Protein AF-A0A9D8L5M7-F1 (afdb_monomer_lite)

Sequence (81 aa):
MATIIEMAGNIEGFEFQRLHGMGDALHDAVIGAVPVSCRIYAPVGGHRELLAYLVRRLLENGANSSFVPQAGGRTVPVAQL

Secondary structure (DSSP, 8-state):
-HHHHHHHSSSSS--EEEETTSSHHHHHHHHTTS---EEEE---S-HHHHHHHHHHHHHHHH-TT-HHHHHH-TTS-GGG-

Foldseek 3Di:
DVVVCVVVVAQPDDEAEDEPPPCPVVCCVDCVPHVHHYYYDYDDDDPVVVVVVVVVVCVQCVDPPHPRVLVVDPPRDPVND

pLDDT: mean 79.18, std 9.11, range [57.81, 91.62]

Structure (mmCIF, N/CA/C/O backbone):
data_AF-A0A9D8L5M7-F1
#
_entry.id   AF-A0A9D8L5M7-F1
#
loop_
_atom_site.group_PDB
_atom_site.id
_atom_site.type_symbol
_atom_site.label_atom_id
_atom_site.label_alt_id
_atom_site.label_comp_id
_atom_site.label_asym_id
_atom_site.label_entity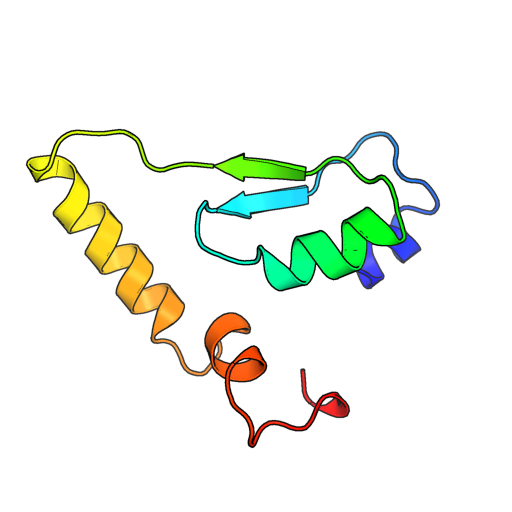_id
_atom_site.label_seq_id
_atom_site.pdbx_PDB_ins_code
_atom_site.Cartn_x
_atom_site.Cartn_y
_atom_site.Cartn_z
_atom_site.occupancy
_atom_site.B_iso_or_equiv
_atom_site.auth_seq_id
_atom_site.auth_comp_id
_atom_site.auth_asym_id
_atom_site.auth_atom_id
_atom_site.pdbx_PDB_model_num
ATOM 1 N N . MET A 1 1 ? -0.295 -0.499 10.777 1.00 78.25 1 MET A N 1
ATOM 2 C CA . MET A 1 1 ? -1.750 -0.412 10.498 1.00 78.25 1 MET A CA 1
ATOM 3 C C . MET A 1 1 ? -2.568 -0.644 11.761 1.00 78.25 1 MET A C 1
ATOM 5 O O . MET A 1 1 ? -3.296 0.265 12.128 1.00 78.25 1 MET A O 1
ATOM 9 N N . ALA A 1 2 ? -2.395 -1.774 12.460 1.00 84.75 2 ALA A N 1
ATOM 10 C CA . ALA A 1 2 ? -3.141 -2.108 13.683 1.00 84.75 2 ALA A CA 1
ATOM 11 C C . ALA A 1 2 ? -3.165 -0.985 14.741 1.00 84.75 2 ALA A C 1
ATOM 13 O O . ALA A 1 2 ? -4.238 -0.532 15.113 1.00 84.75 2 ALA A O 1
ATOM 14 N N . THR A 1 3 ? -2.002 -0.454 15.131 1.00 87.81 3 THR A N 1
ATOM 15 C CA . THR A 1 3 ? -1.911 0.632 16.126 1.00 87.81 3 THR A CA 1
ATOM 16 C C . THR A 1 3 ? -2.681 1.887 15.716 1.00 87.81 3 THR A C 1
ATOM 18 O O . THR A 1 3 ? -3.313 2.520 16.546 1.00 87.81 3 THR A O 1
ATOM 21 N N . ILE A 1 4 ? -2.666 2.246 14.428 1.00 87.94 4 ILE A N 1
ATOM 22 C CA . ILE A 1 4 ? -3.385 3.430 13.937 1.00 87.94 4 ILE A CA 1
ATOM 23 C C . ILE A 1 4 ? -4.900 3.213 14.000 1.00 87.94 4 ILE A C 1
ATOM 25 O O . ILE A 1 4 ? -5.619 4.130 14.375 1.00 87.94 4 ILE A O 1
ATOM 29 N N . ILE A 1 5 ? -5.378 2.003 13.686 1.00 87.62 5 ILE A N 1
ATOM 30 C CA . ILE A 1 5 ? -6.799 1.642 13.821 1.00 87.62 5 ILE A CA 1
ATOM 31 C C . ILE A 1 5 ? -7.229 1.731 15.289 1.00 87.62 5 ILE A C 1
ATOM 33 O O . ILE A 1 5 ? -8.263 2.317 15.593 1.00 87.62 5 ILE A O 1
ATOM 37 N N . GLU A 1 6 ? -6.417 1.193 16.199 1.00 89.00 6 GLU A N 1
ATOM 38 C CA . GLU A 1 6 ? -6.684 1.249 17.638 1.00 89.00 6 GLU A CA 1
ATOM 39 C C . GLU A 1 6 ? -6.718 2.693 18.156 1.00 89.00 6 GLU A C 1
ATOM 41 O O . GLU A 1 6 ? -7.651 3.077 18.857 1.00 89.00 6 GLU A O 1
ATOM 46 N N . MET A 1 7 ? -5.753 3.522 17.749 1.00 90.44 7 MET A N 1
ATOM 47 C CA . MET A 1 7 ? -5.699 4.938 18.122 1.00 90.44 7 MET A CA 1
ATOM 48 C C . MET A 1 7 ? -6.868 5.756 17.563 1.00 90.44 7 MET A C 1
ATOM 50 O O . MET A 1 7 ? -7.328 6.681 18.228 1.00 90.44 7 MET A O 1
ATOM 54 N N . ALA A 1 8 ? -7.329 5.453 16.347 1.00 89.75 8 ALA A N 1
ATOM 55 C CA . ALA A 1 8 ? -8.445 6.163 15.728 1.00 89.75 8 ALA A CA 1
ATOM 56 C C . ALA A 1 8 ? -9.782 5.873 16.433 1.00 89.75 8 ALA A C 1
ATOM 58 O O . ALA A 1 8 ? -10.678 6.714 16.415 1.00 89.75 8 ALA A O 1
ATOM 59 N N . GLY A 1 9 ? -9.938 4.692 17.044 1.00 88.69 9 GLY A N 1
ATOM 60 C CA . GLY A 1 9 ? -11.152 4.273 17.761 1.00 88.69 9 GLY A CA 1
ATOM 61 C C . GLY A 1 9 ? -12.378 4.012 16.869 1.00 88.69 9 GLY A C 1
ATOM 62 O O . GLY A 1 9 ? -13.359 3.426 17.321 1.00 88.69 9 GLY A O 1
ATOM 63 N N . ASN A 1 10 ? -12.325 4.413 15.600 1.00 88.19 10 ASN A N 1
ATOM 64 C CA . ASN A 1 10 ? -13.265 4.086 14.534 1.00 88.19 10 ASN A CA 1
ATOM 65 C C . ASN A 1 10 ? -12.505 4.013 13.192 1.00 88.19 10 ASN A C 1
ATOM 67 O O . ASN A 1 10 ? -11.277 4.064 13.168 1.00 88.19 10 ASN A O 1
ATOM 71 N N . ILE A 1 11 ? -13.225 3.856 12.079 1.00 87.12 11 ILE A N 1
ATOM 72 C CA . ILE A 1 11 ? -12.653 3.745 10.722 1.00 87.12 11 ILE A CA 1
ATOM 73 C C . ILE A 1 11 ? -12.983 4.949 9.826 1.00 87.12 11 ILE A C 1
ATOM 75 O O . ILE A 1 11 ? -12.781 4.893 8.613 1.00 87.12 11 ILE A O 1
ATOM 79 N N . GLU A 1 12 ? -13.526 6.021 10.398 1.00 89.31 12 GLU A N 1
ATOM 80 C CA . GLU A 1 12 ? -13.976 7.198 9.657 1.00 89.31 12 GLU A CA 1
ATOM 81 C C . GLU A 1 12 ? -12.926 8.312 9.688 1.00 89.31 12 GLU A C 1
ATOM 83 O O . GLU A 1 12 ? -12.102 8.410 10.594 1.00 89.31 12 GLU A O 1
ATOM 88 N N . GLY A 1 13 ? -12.948 9.184 8.679 1.00 89.69 13 GLY A N 1
ATOM 89 C CA . GLY A 1 13 ? -12.091 10.373 8.650 1.00 89.69 13 GLY A CA 1
ATOM 90 C C . GLY A 1 13 ? -10.617 10.117 8.316 1.00 89.69 13 GLY A C 1
ATOM 91 O O . GLY A 1 13 ? -9.841 11.071 8.296 1.00 89.69 13 GLY A O 1
ATOM 92 N N . PHE A 1 14 ? -10.224 8.878 8.000 1.00 91.62 14 PHE A N 1
ATOM 93 C CA . PHE A 1 14 ? -8.890 8.566 7.486 1.00 91.62 14 PHE A CA 1
ATOM 94 C C . PHE A 1 14 ? -8.903 7.446 6.439 1.00 91.62 14 PHE A C 1
ATOM 96 O O . PHE A 1 14 ? -9.861 6.686 6.302 1.00 91.62 14 PHE A O 1
ATOM 103 N N . GLU A 1 15 ? -7.804 7.345 5.696 1.00 91.12 15 GLU A N 1
ATOM 104 C CA . GLU A 1 15 ? -7.522 6.229 4.798 1.00 91.12 15 GLU A CA 1
ATOM 105 C C . GLU A 1 15 ? -6.076 5.770 4.990 1.00 91.12 15 GLU A C 1
ATOM 107 O O . GLU A 1 15 ? -5.180 6.566 5.284 1.00 91.12 15 GLU A O 1
ATOM 112 N N . PHE A 1 16 ? -5.831 4.479 4.793 1.00 91.38 16 PHE A N 1
ATOM 113 C CA . PHE A 1 16 ? -4.480 3.991 4.561 1.00 91.38 16 PHE A CA 1
ATOM 114 C C . PHE A 1 16 ? -4.090 4.178 3.101 1.00 91.38 16 PHE A C 1
ATOM 116 O O . PHE A 1 16 ? -4.929 4.296 2.210 1.00 91.38 16 PHE A O 1
ATOM 123 N N . GLN A 1 17 ? -2.791 4.148 2.837 1.00 90.56 17 GLN A N 1
ATOM 124 C CA . GLN A 1 17 ? -2.259 4.250 1.488 1.00 90.56 17 GLN A CA 1
ATOM 125 C C . GLN A 1 17 ? -1.209 3.172 1.272 1.00 90.56 17 GLN A C 1
ATOM 127 O O . GLN A 1 17 ? -0.409 2.881 2.163 1.00 90.56 17 GLN A O 1
ATOM 132 N N . ARG A 1 18 ? -1.218 2.577 0.082 1.00 87.69 18 ARG A N 1
ATOM 133 C CA . ARG A 1 18 ? -0.211 1.604 -0.338 1.00 87.69 18 ARG A CA 1
ATOM 134 C C . ARG A 1 18 ? 0.177 1.802 -1.791 1.00 87.69 18 ARG A C 1
ATOM 136 O O . ARG A 1 18 ? -0.541 2.428 -2.569 1.00 87.69 18 ARG A O 1
ATOM 143 N N . LEU A 1 19 ? 1.313 1.230 -2.157 1.00 87.06 19 LEU A N 1
ATOM 144 C CA . LEU A 1 19 ? 1.770 1.192 -3.537 1.00 87.06 19 LEU A CA 1
ATOM 145 C C . LEU A 1 19 ? 1.321 -0.104 -4.201 1.00 87.06 19 LEU A C 1
ATOM 147 O O . LEU A 1 19 ? 1.255 -1.154 -3.564 1.00 87.06 19 LEU A O 1
ATOM 151 N N . HIS A 1 20 ? 1.028 -0.033 -5.492 1.00 84.50 20 HIS A N 1
ATOM 152 C CA . HIS A 1 20 ? 0.737 -1.221 -6.279 1.00 84.50 20 HIS A CA 1
ATOM 153 C C . HIS A 1 20 ? 1.940 -2.182 -6.276 1.00 84.50 20 HIS A C 1
ATOM 155 O O . HIS A 1 20 ? 3.074 -1.753 -6.495 1.00 84.50 20 HIS A O 1
ATOM 161 N N . GLY A 1 21 ? 1.692 -3.470 -6.018 1.00 82.94 21 GLY A N 1
ATOM 162 C CA . GLY A 1 21 ? 2.726 -4.506 -5.904 1.00 82.94 21 GLY A CA 1
ATOM 163 C C . GLY A 1 21 ? 3.467 -4.533 -4.562 1.00 82.94 21 GLY A C 1
ATOM 164 O O . GLY A 1 21 ? 4.434 -5.279 -4.416 1.00 82.94 21 GLY A O 1
ATOM 165 N N . MET A 1 22 ? 3.052 -3.718 -3.586 1.00 83.88 22 MET A N 1
ATOM 166 C CA . MET A 1 22 ? 3.598 -3.721 -2.230 1.00 83.88 22 MET A CA 1
ATOM 167 C C . MET A 1 22 ? 2.474 -3.711 -1.191 1.00 83.88 22 MET A C 1
ATOM 169 O O . MET A 1 22 ? 1.507 -2.953 -1.284 1.00 83.88 22 MET A O 1
ATOM 173 N N . GLY A 1 23 ? 2.632 -4.529 -0.151 1.00 78.25 23 GLY A N 1
ATOM 174 C CA . GLY A 1 23 ? 1.702 -4.555 0.976 1.00 78.25 23 GLY A CA 1
ATOM 175 C C . GLY A 1 23 ? 0.347 -5.198 0.675 1.00 78.25 23 GLY A C 1
ATOM 176 O O . GLY A 1 23 ? -0.552 -5.044 1.492 1.00 78.25 23 GLY A O 1
AT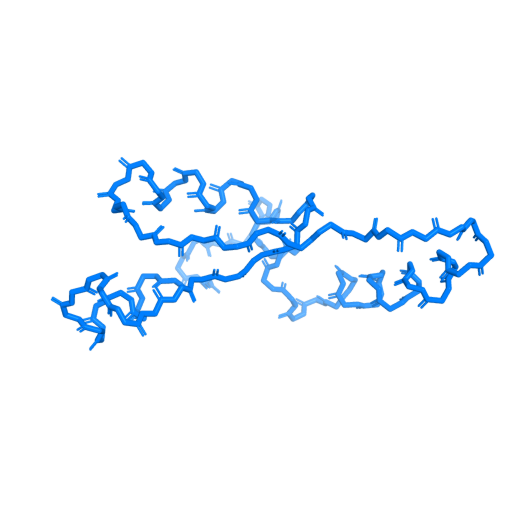OM 177 N N . ASP A 1 24 ? 0.196 -5.923 -0.441 1.00 80.50 24 ASP A N 1
ATOM 178 C CA . ASP A 1 24 ? -1.033 -6.663 -0.771 1.00 80.50 24 ASP A CA 1
ATOM 179 C C . ASP A 1 24 ? -1.394 -7.666 0.338 1.00 80.50 24 ASP A C 1
ATOM 181 O O . ASP A 1 24 ? -2.479 -7.595 0.895 1.00 80.50 24 ASP A O 1
ATOM 185 N N . ALA A 1 25 ? -0.445 -8.502 0.777 1.00 80.69 25 ALA A N 1
ATOM 186 C CA . ALA A 1 25 ? -0.692 -9.481 1.842 1.00 80.69 25 ALA A CA 1
ATOM 187 C C . ALA A 1 25 ? -1.070 -8.839 3.194 1.00 80.69 25 ALA A C 1
ATOM 189 O O . ALA A 1 25 ? -1.923 -9.355 3.913 1.00 80.69 25 ALA A O 1
ATOM 190 N N . LEU A 1 26 ? -0.452 -7.700 3.538 1.00 79.19 26 LEU A N 1
ATOM 191 C CA . LEU A 1 26 ? -0.784 -6.955 4.757 1.00 79.19 26 LEU A CA 1
ATOM 192 C C . LEU A 1 26 ? -2.182 -6.337 4.654 1.00 79.19 26 LEU A C 1
ATOM 194 O O . LEU A 1 26 ? -2.961 -6.396 5.598 1.00 79.19 26 LEU A O 1
ATOM 198 N N . HIS A 1 27 ? -2.489 -5.748 3.502 1.00 79.06 27 HIS A N 1
ATOM 199 C CA . HIS A 1 27 ? -3.793 -5.179 3.213 1.00 79.06 27 HIS A CA 1
ATOM 200 C C . HIS A 1 27 ? -4.889 -6.243 3.280 1.00 79.06 27 HIS A C 1
ATOM 202 O O . HIS A 1 27 ? -5.892 -6.018 3.946 1.00 79.06 27 HIS A O 1
ATOM 208 N N . ASP A 1 28 ? -4.689 -7.407 2.667 1.00 79.25 28 ASP A N 1
ATOM 209 C CA . ASP A 1 28 ? -5.679 -8.487 2.650 1.00 79.25 28 ASP A CA 1
ATOM 210 C C . ASP A 1 28 ? -5.936 -9.042 4.056 1.00 79.25 28 ASP A C 1
ATOM 212 O O . ASP A 1 28 ? -7.086 -9.276 4.431 1.00 79.25 28 ASP A O 1
ATOM 216 N N . ALA A 1 29 ? -4.885 -9.161 4.875 1.00 78.12 29 ALA A N 1
ATOM 217 C CA . ALA A 1 29 ? -5.011 -9.560 6.274 1.00 78.12 29 ALA A CA 1
ATOM 218 C C . ALA A 1 29 ? -5.783 -8.534 7.129 1.00 78.12 29 ALA A C 1
ATOM 220 O O . ALA A 1 29 ? -6.467 -8.920 8.075 1.00 78.12 29 ALA A O 1
ATOM 221 N N . VAL A 1 30 ? -5.684 -7.237 6.812 1.00 74.81 30 VAL A N 1
ATOM 222 C CA . VAL A 1 30 ? -6.343 -6.161 7.573 1.00 74.81 30 VAL A CA 1
ATOM 223 C C . VAL A 1 30 ? -7.762 -5.894 7.068 1.00 74.81 30 VAL A C 1
ATOM 225 O O . VAL A 1 30 ? -8.684 -5.869 7.878 1.00 74.81 30 VAL A O 1
ATOM 228 N N . ILE A 1 3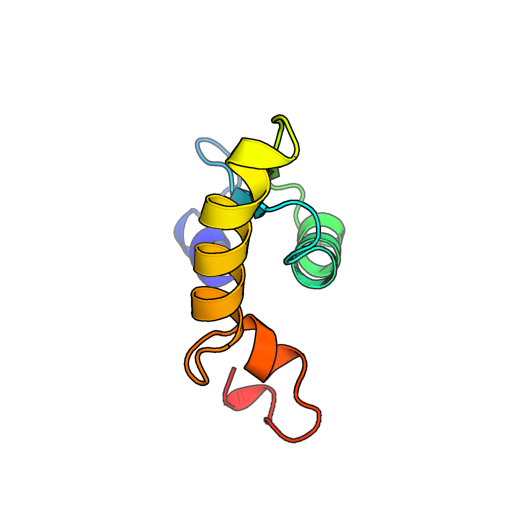1 ? -7.971 -5.739 5.756 1.00 67.56 31 ILE A N 1
ATOM 229 C CA . ILE A 1 31 ? -9.288 -5.447 5.159 1.00 67.56 31 ILE A CA 1
ATOM 230 C C . ILE A 1 31 ? -10.264 -6.611 5.344 1.00 67.56 31 ILE A C 1
ATOM 232 O O . ILE A 1 31 ? -11.458 -6.376 5.525 1.00 67.56 31 ILE A O 1
ATOM 236 N N . GLY A 1 32 ? -9.775 -7.855 5.375 1.00 65.44 32 GLY A N 1
ATOM 237 C CA . GLY A 1 32 ? -10.609 -9.014 5.702 1.00 65.44 32 GLY A CA 1
ATOM 238 C C . GLY A 1 32 ? -11.203 -8.975 7.118 1.00 65.44 32 GLY A C 1
ATOM 239 O O . GLY A 1 32 ? -12.230 -9.604 7.358 1.00 65.44 32 GLY A O 1
ATOM 240 N N . ALA A 1 33 ? -10.589 -8.228 8.043 1.00 71.25 33 ALA A N 1
ATOM 241 C CA . ALA A 1 33 ? -11.010 -8.127 9.441 1.00 71.25 33 ALA A CA 1
ATOM 242 C C . ALA A 1 33 ? -11.619 -6.761 9.806 1.00 71.25 33 ALA A C 1
ATOM 244 O O . ALA A 1 33 ? -12.455 -6.683 10.704 1.00 71.25 33 ALA A O 1
ATOM 245 N N . VAL A 1 34 ? -11.205 -5.683 9.133 1.00 77.75 34 VAL A N 1
ATOM 246 C CA . VAL A 1 34 ? -11.611 -4.303 9.425 1.00 77.75 34 VAL A CA 1
ATOM 247 C C . VAL A 1 34 ? -11.817 -3.553 8.104 1.00 77.75 34 VAL A C 1
ATOM 249 O O . VAL A 1 34 ? -10.845 -3.358 7.374 1.00 77.75 34 VAL A O 1
ATOM 252 N N . PRO A 1 35 ? -13.036 -3.076 7.785 1.00 82.38 35 PRO A N 1
ATOM 253 C CA . PRO A 1 35 ? -13.347 -2.451 6.497 1.00 82.38 35 PRO A CA 1
ATOM 254 C C . PRO A 1 35 ? -12.861 -0.990 6.421 1.00 82.38 35 PRO A C 1
ATOM 256 O O . PRO A 1 35 ? -13.634 -0.069 6.175 1.00 82.38 35 PRO A O 1
ATOM 259 N N . VAL A 1 36 ? -11.570 -0.763 6.659 1.00 86.50 36 VAL A N 1
ATOM 260 C CA . VAL A 1 36 ? -10.931 0.554 6.578 1.00 86.50 36 VAL A CA 1
ATOM 261 C C . VAL A 1 36 ? -10.572 0.900 5.131 1.00 86.50 36 VAL A C 1
ATOM 263 O O . VAL A 1 36 ? -10.092 0.055 4.375 1.00 86.50 36 VAL A O 1
ATOM 266 N N . SER A 1 37 ? -10.772 2.158 4.738 1.00 89.19 37 SER A N 1
ATOM 267 C CA . SER A 1 37 ? -10.418 2.629 3.395 1.00 89.19 37 SER A CA 1
ATOM 268 C C . SER A 1 37 ? -8.911 2.529 3.147 1.00 89.19 37 SER A C 1
ATOM 270 O O . SER A 1 37 ? -8.107 2.965 3.975 1.00 89.19 37 SER A O 1
ATOM 272 N N . CYS A 1 38 ? -8.518 2.010 1.980 1.00 89.69 38 CYS A N 1
ATOM 273 C CA . CYS A 1 38 ? -7.128 2.015 1.533 1.00 89.69 38 CYS A CA 1
ATOM 274 C C . CYS A 1 38 ? -7.006 2.445 0.068 1.00 89.69 38 CYS A C 1
ATOM 276 O O . CYS A 1 38 ? -7.609 1.846 -0.824 1.00 89.69 38 CYS A O 1
ATOM 278 N N . ARG A 1 39 ? -6.196 3.473 -0.195 1.00 91.62 39 ARG A N 1
ATOM 279 C CA . ARG A 1 39 ? -5.894 3.956 -1.545 1.00 91.62 39 ARG A CA 1
ATOM 280 C C . ARG A 1 39 ? -4.648 3.282 -2.100 1.00 91.62 39 ARG A C 1
ATOM 282 O O . ARG A 1 39 ? -3.598 3.256 -1.459 1.00 91.6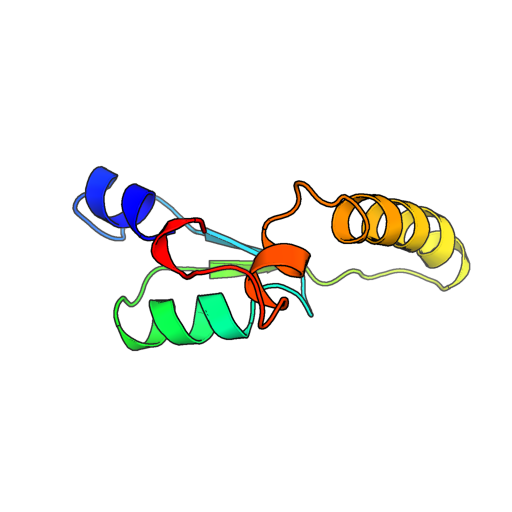2 39 ARG A O 1
ATOM 289 N N . ILE A 1 40 ? -4.756 2.796 -3.333 1.00 89.69 40 ILE A N 1
ATOM 290 C CA . ILE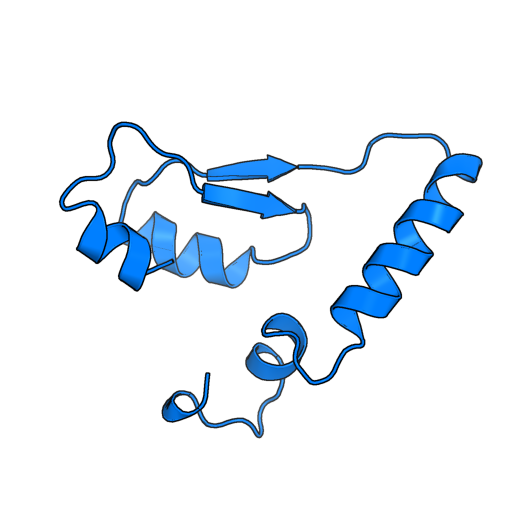 A 1 40 ? -3.648 2.174 -4.057 1.00 89.69 40 ILE A CA 1
ATOM 291 C C . ILE A 1 40 ? -3.069 3.182 -5.047 1.00 89.69 40 ILE A C 1
ATOM 293 O O . ILE A 1 40 ? -3.765 3.656 -5.944 1.00 89.69 40 ILE A O 1
ATOM 297 N N . TYR A 1 41 ? -1.780 3.475 -4.910 1.00 87.62 41 TYR A N 1
ATOM 298 C CA . TYR A 1 41 ? -1.025 4.272 -5.869 1.00 87.62 41 TYR A CA 1
ATOM 299 C C . TYR A 1 41 ? -0.296 3.358 -6.849 1.00 87.62 41 TYR A C 1
ATOM 301 O O . TYR A 1 41 ? 0.628 2.631 -6.476 1.00 87.62 41 TYR A O 1
ATOM 309 N N . ALA A 1 42 ? -0.699 3.415 -8.114 1.00 87.44 42 ALA A N 1
ATOM 310 C CA . ALA A 1 42 ? -0.013 2.742 -9.207 1.00 87.44 42 ALA A CA 1
ATOM 311 C C . ALA A 1 42 ? 0.899 3.739 -9.944 1.00 87.44 42 ALA A C 1
ATOM 313 O O . ALA A 1 42 ? 0.455 4.848 -10.253 1.00 87.44 42 ALA A O 1
ATOM 314 N N . PRO A 1 43 ? 2.163 3.385 -10.229 1.00 81.12 43 PRO A N 1
ATOM 315 C CA . PRO A 1 43 ? 3.016 4.216 -11.067 1.00 81.12 43 PRO A CA 1
ATOM 316 C C . PRO A 1 43 ? 2.487 4.225 -12.507 1.00 81.12 43 PRO A C 1
ATOM 318 O O . PRO A 1 43 ? 2.313 3.170 -13.113 1.00 81.12 43 PRO A O 1
ATOM 321 N N . VAL A 1 44 ? 2.253 5.417 -13.057 1.00 83.69 44 VAL A N 1
ATOM 322 C CA . VAL A 1 44 ? 1.808 5.620 -14.443 1.00 83.69 44 VAL A CA 1
ATOM 323 C C . VAL A 1 44 ? 2.785 6.572 -15.125 1.00 83.69 44 VAL A C 1
ATOM 325 O O . VAL A 1 44 ? 3.047 7.657 -14.612 1.00 83.69 44 VAL A O 1
ATOM 328 N N . GLY A 1 45 ? 3.346 6.162 -16.261 1.00 83.94 45 GLY A N 1
ATOM 329 C CA . GLY A 1 45 ? 4.322 6.951 -17.011 1.00 83.94 45 GLY A CA 1
ATOM 330 C C . GLY A 1 45 ? 5.000 6.139 -18.111 1.00 83.94 45 GLY A C 1
ATOM 331 O O . GLY A 1 45 ? 4.807 4.924 -18.214 1.00 83.94 45 GLY A O 1
ATOM 332 N N . GLY A 1 46 ? 5.792 6.809 -18.946 1.00 83.19 46 GLY A N 1
ATOM 333 C CA . GLY A 1 46 ? 6.558 6.157 -20.006 1.00 83.19 46 GLY A CA 1
ATOM 334 C C . GLY A 1 46 ? 7.822 5.471 -19.478 1.00 83.19 46 GLY A C 1
ATOM 335 O O . GLY A 1 46 ? 8.355 5.812 -18.422 1.00 83.19 46 GLY A O 1
ATOM 336 N N . HIS A 1 47 ? 8.385 4.539 -20.255 1.00 76.06 47 HIS A N 1
ATOM 337 C CA . HIS A 1 47 ? 9.606 3.807 -19.877 1.00 76.06 47 HIS A CA 1
ATOM 338 C C . HIS A 1 47 ? 10.796 4.709 -19.499 1.00 76.06 47 HIS A C 1
ATOM 340 O O . HIS A 1 47 ? 11.613 4.328 -18.664 1.00 76.06 47 HIS A O 1
ATOM 346 N N . ARG A 1 48 ? 10.901 5.911 -20.083 1.00 75.44 48 ARG A N 1
ATOM 347 C CA . ARG A 1 48 ? 11.976 6.869 -19.767 1.00 75.44 48 ARG A CA 1
ATOM 348 C C . ARG A 1 48 ? 11.881 7.435 -18.347 1.00 75.44 48 ARG A C 1
ATOM 350 O O . ARG A 1 48 ? 12.910 7.657 -17.720 1.00 75.44 48 ARG A O 1
ATOM 357 N N . GLU A 1 49 ? 10.675 7.631 -17.829 1.00 74.69 49 GLU A N 1
ATOM 358 C CA . GLU A 1 49 ? 10.435 8.152 -16.473 1.00 74.69 49 GLU A CA 1
ATOM 359 C C . GLU A 1 49 ? 10.510 7.033 -15.423 1.00 74.69 49 GLU A C 1
ATOM 361 O O . GLU A 1 49 ? 10.833 7.272 -14.255 1.00 74.69 49 GLU A O 1
ATOM 366 N N . LEU A 1 50 ? 10.283 5.790 -15.861 1.00 79.94 50 LEU A N 1
ATOM 367 C CA . LEU A 1 50 ? 10.295 4.601 -15.019 1.00 79.94 50 LEU A CA 1
ATOM 368 C C . LEU A 1 50 ? 11.661 4.348 -14.366 1.00 79.94 50 LEU A C 1
ATOM 370 O O . LEU A 1 50 ? 11.701 3.900 -13.225 1.00 79.94 50 LEU A O 1
ATOM 374 N N . LEU A 1 51 ? 12.778 4.663 -15.032 1.00 81.50 51 LEU A N 1
ATOM 375 C CA . LEU A 1 51 ? 14.118 4.376 -14.503 1.00 81.50 51 LEU A CA 1
ATOM 376 C C . LEU A 1 51 ? 14.392 5.112 -13.181 1.00 81.50 51 LEU A C 1
ATOM 378 O O . LEU A 1 51 ? 14.788 4.495 -12.194 1.00 81.50 51 LEU A O 1
ATOM 382 N N . ALA A 1 52 ? 14.126 6.419 -13.128 1.00 81.25 52 ALA A N 1
ATOM 383 C CA . ALA A 1 52 ? 14.338 7.217 -11.919 1.00 81.25 52 ALA A CA 1
ATOM 384 C C . ALA A 1 52 ? 13.353 6.857 -10.789 1.00 81.25 52 ALA A C 1
ATOM 386 O O . ALA A 1 52 ? 13.660 7.027 -9.605 1.00 81.25 52 ALA A O 1
ATOM 387 N N . TYR A 1 53 ? 12.157 6.371 -11.136 1.00 82.94 53 TYR A N 1
ATOM 388 C CA . TYR A 1 53 ? 11.200 5.836 -10.167 1.00 82.94 53 TYR A CA 1
ATOM 389 C C . TYR A 1 53 ? 11.663 4.482 -9.606 1.00 82.94 53 TYR A C 1
ATOM 391 O O . TYR A 1 53 ? 11.670 4.290 -8.389 1.00 82.94 53 TYR A O 1
ATOM 399 N N . LEU A 1 54 ? 12.122 3.575 -10.472 1.00 80.12 54 LEU A N 1
ATOM 400 C CA . LEU A 1 54 ? 12.611 2.249 -10.094 1.00 80.12 54 LEU A CA 1
ATOM 401 C C . LEU A 1 54 ? 13.836 2.320 -9.189 1.00 80.12 54 LEU A C 1
ATOM 403 O O . LEU A 1 54 ? 13.868 1.619 -8.185 1.00 80.12 54 LEU A O 1
ATOM 407 N N . VAL A 1 55 ? 14.812 3.184 -9.485 1.00 84.31 55 VAL A N 1
ATOM 408 C CA . VAL A 1 55 ? 16.002 3.346 -8.630 1.00 84.31 55 VAL A CA 1
ATOM 409 C C . VAL A 1 55 ? 15.602 3.724 -7.202 1.00 84.31 55 VAL A C 1
ATOM 411 O O . VAL A 1 55 ? 16.086 3.114 -6.251 1.00 84.31 55 VAL A O 1
ATOM 414 N N . ARG A 1 56 ? 14.663 4.666 -7.034 1.00 83.50 56 ARG A N 1
ATOM 415 C CA . ARG A 1 56 ? 14.147 5.039 -5.705 1.00 83.50 56 ARG A CA 1
ATOM 416 C C . ARG A 1 56 ? 13.473 3.860 -5.003 1.00 83.50 56 ARG A C 1
ATOM 418 O O . ARG A 1 56 ? 13.760 3.610 -3.837 1.00 83.50 56 ARG A O 1
ATOM 425 N N . ARG A 1 57 ? 12.638 3.104 -5.722 1.00 82.44 57 ARG A N 1
ATOM 426 C CA . ARG A 1 57 ? 11.944 1.929 -5.170 1.00 82.44 57 ARG A CA 1
ATOM 427 C C . ARG A 1 57 ? 12.903 0.815 -4.770 1.00 82.44 57 ARG A C 1
ATOM 429 O O . ARG A 1 57 ? 12.706 0.202 -3.730 1.00 82.44 57 ARG A O 1
ATOM 436 N N . LEU A 1 58 ? 13.944 0.566 -5.558 1.00 79.25 58 LEU A N 1
ATOM 437 C CA . LEU A 1 58 ? 14.949 -0.451 -5.255 1.00 79.25 58 LEU A CA 1
ATOM 438 C C . LEU A 1 58 ? 15.774 -0.093 -4.019 1.00 79.25 58 LEU A C 1
ATOM 440 O O . LEU A 1 58 ? 16.036 -0.970 -3.206 1.00 79.25 58 LEU A O 1
ATOM 444 N N . LEU A 1 59 ? 16.144 1.178 -3.842 1.00 80.00 59 LEU A N 1
ATOM 445 C CA . LEU A 1 59 ? 16.868 1.623 -2.647 1.00 80.00 59 LEU A CA 1
ATOM 446 C C . LEU A 1 59 ? 16.012 1.500 -1.380 1.00 80.00 59 LEU A C 1
ATOM 448 O O . LEU A 1 59 ? 16.492 1.014 -0.360 1.00 80.00 59 LEU A O 1
ATOM 452 N N . GLU A 1 60 ? 14.739 1.890 -1.454 1.00 74.31 60 GLU A N 1
ATOM 453 C CA . GLU A 1 60 ? 13.798 1.797 -0.329 1.00 74.31 60 GLU A CA 1
ATOM 454 C C . GLU A 1 60 ? 13.476 0.337 0.039 1.00 74.31 60 GLU A C 1
ATOM 456 O O . GLU A 1 60 ? 13.418 -0.014 1.217 1.00 74.31 60 GLU A O 1
ATOM 461 N N . ASN A 1 61 ? 13.339 -0.537 -0.964 1.00 72.31 61 ASN A N 1
ATOM 462 C CA . ASN A 1 61 ? 13.082 -1.967 -0.768 1.00 72.31 61 ASN A CA 1
ATOM 463 C C . ASN A 1 61 ? 14.342 -2.783 -0.448 1.00 72.31 61 ASN A C 1
ATOM 465 O O . ASN A 1 61 ? 14.222 -3.893 0.054 1.00 72.31 61 ASN A O 1
ATOM 469 N N . GLY A 1 62 ? 15.539 -2.275 -0.744 1.00 64.50 62 GLY A N 1
ATOM 470 C CA . GLY A 1 62 ? 16.816 -2.932 -0.443 1.00 64.50 62 GLY A CA 1
ATOM 471 C C . GLY A 1 62 ? 17.394 -2.568 0.926 1.00 64.50 62 GLY A C 1
ATOM 472 O O . GLY A 1 62 ? 18.382 -3.163 1.353 1.00 64.50 62 GLY A O 1
ATOM 473 N N . ALA A 1 63 ? 16.806 -1.592 1.621 1.00 72.50 63 ALA A N 1
ATOM 474 C CA . ALA A 1 63 ? 17.232 -1.215 2.959 1.00 72.50 63 ALA A CA 1
ATOM 475 C C . ALA A 1 63 ? 16.837 -2.302 3.973 1.00 72.50 63 ALA A C 1
ATOM 477 O O . ALA A 1 63 ? 15.659 -2.602 4.142 1.00 72.50 63 ALA A O 1
ATOM 478 N N . ASN A 1 64 ? 17.813 -2.846 4.709 1.00 57.81 64 ASN A N 1
ATOM 479 C CA . ASN A 1 64 ? 17.586 -3.865 5.750 1.00 57.81 64 ASN A CA 1
ATOM 480 C C . ASN A 1 64 ? 16.675 -3.393 6.900 1.00 57.81 64 ASN A C 1
ATOM 482 O O . ASN A 1 64 ? 16.183 -4.214 7.669 1.00 57.81 64 ASN A O 1
ATOM 486 N N . SER A 1 65 ? 16.474 -2.082 7.042 1.00 61.69 65 SER A N 1
ATOM 487 C CA . SER A 1 65 ? 15.551 -1.466 8.000 1.00 61.69 65 SER A CA 1
ATOM 488 C C . SER A 1 65 ? 14.117 -1.348 7.478 1.00 61.69 65 SER A C 1
ATOM 490 O O . SER A 1 65 ? 13.232 -0.931 8.222 1.00 61.69 65 SER A O 1
ATOM 492 N N . SER A 1 66 ? 13.873 -1.671 6.206 1.00 62.47 66 SER A N 1
ATOM 493 C CA . SER A 1 66 ? 12.531 -1.671 5.641 1.00 62.47 66 SER A CA 1
ATOM 494 C C . SER A 1 66 ? 11.756 -2.883 6.154 1.00 62.47 66 SER A C 1
ATOM 496 O O . SER A 1 66 ? 12.252 -4.011 6.163 1.00 62.47 66 SER A O 1
ATOM 498 N N . PHE A 1 67 ? 10.510 -2.650 6.560 1.00 65.81 67 PHE A N 1
ATOM 499 C CA . PHE A 1 67 ? 9.608 -3.692 7.047 1.00 65.81 67 PHE A CA 1
ATOM 500 C C . PHE A 1 67 ? 9.343 -4.773 5.987 1.00 65.81 67 PHE A C 1
ATOM 502 O O . PHE A 1 67 ? 9.195 -5.944 6.315 1.00 65.81 67 PHE A O 1
ATOM 509 N N . VAL A 1 68 ? 9.308 -4.405 4.700 1.00 66.88 68 VAL A N 1
ATOM 510 C CA . VAL A 1 68 ? 8.925 -5.321 3.611 1.00 66.88 68 VAL A CA 1
ATOM 511 C C . VAL A 1 68 ? 9.924 -6.486 3.447 1.00 66.88 68 VAL A C 1
ATOM 513 O O . VAL A 1 68 ? 9.481 -7.637 3.454 1.00 66.88 68 VAL A O 1
ATOM 516 N N . PRO A 1 69 ? 11.250 -6.256 3.371 1.00 60.72 69 PRO A N 1
ATOM 517 C CA . PRO A 1 69 ? 12.248 -7.328 3.422 1.00 60.72 69 PRO A CA 1
ATOM 518 C C . PRO A 1 69 ? 12.207 -8.167 4.700 1.00 60.72 69 PRO A C 1
ATOM 520 O O . PRO A 1 69 ? 12.362 -9.385 4.625 1.00 60.72 69 PRO A O 1
ATOM 523 N N . GLN A 1 70 ? 11.996 -7.540 5.863 1.00 65.25 70 GLN A N 1
ATOM 524 C CA . GLN A 1 70 ? 11.974 -8.245 7.149 1.00 65.25 70 GLN A CA 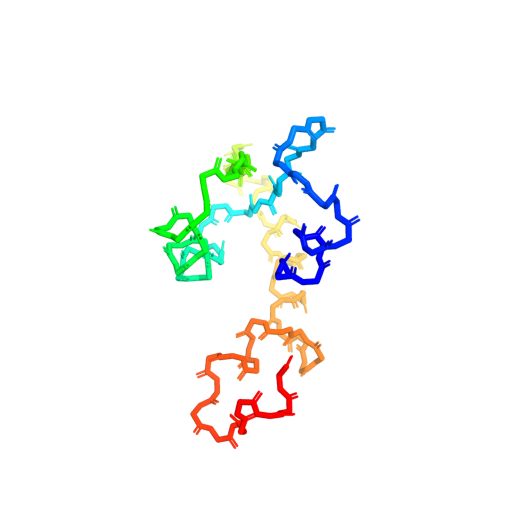1
ATOM 525 C C . GLN A 1 70 ? 10.763 -9.176 7.259 1.00 65.25 70 GLN A C 1
ATOM 527 O O . GLN A 1 70 ? 10.922 -10.339 7.620 1.00 65.25 70 GLN A O 1
ATOM 532 N N . ALA A 1 71 ? 9.579 -8.710 6.852 1.00 61.69 71 ALA A N 1
ATOM 533 C CA . ALA A 1 71 ? 8.355 -9.507 6.823 1.00 61.69 71 ALA A CA 1
ATOM 534 C C . ALA A 1 71 ? 8.408 -10.651 5.791 1.00 61.69 71 ALA A C 1
ATOM 536 O O . ALA A 1 71 ? 7.784 -11.692 5.989 1.00 61.69 71 ALA A O 1
ATOM 537 N N . GLY A 1 72 ? 9.163 -10.488 4.698 1.00 63.19 72 GLY A N 1
ATOM 538 C CA . GLY A 1 72 ? 9.441 -11.564 3.736 1.00 63.19 72 GLY A CA 1
ATOM 539 C C . GLY A 1 72 ? 10.533 -12.547 4.188 1.00 63.19 72 GLY A C 1
ATOM 540 O O . GLY A 1 72 ? 10.666 -13.636 3.624 1.00 63.19 72 GLY A O 1
ATOM 541 N N . GLY A 1 73 ? 11.326 -12.182 5.198 1.00 65.81 73 GLY A N 1
ATOM 542 C CA . GLY A 1 73 ? 12.424 -12.980 5.727 1.00 65.81 73 GLY A CA 1
ATOM 543 C C . GLY A 1 73 ? 11.936 -14.070 6.678 1.00 65.81 73 GLY A C 1
ATOM 544 O O . GLY A 1 73 ? 11.593 -13.797 7.822 1.00 65.81 73 GLY A O 1
ATOM 545 N N . ARG A 1 74 ? 12.003 -15.340 6.253 1.00 62.25 74 ARG A N 1
ATOM 546 C CA . ARG A 1 74 ? 11.612 -16.521 7.062 1.00 62.25 74 ARG A CA 1
ATOM 547 C C . ARG A 1 74 ? 12.344 -16.668 8.407 1.00 62.25 74 ARG A C 1
ATOM 549 O O . ARG A 1 74 ? 11.957 -17.510 9.210 1.00 62.25 74 ARG A O 1
ATOM 556 N N . THR A 1 75 ? 13.419 -15.917 8.622 1.00 71.00 75 THR A N 1
ATOM 557 C CA . THR A 1 75 ? 14.274 -15.975 9.813 1.00 71.00 75 THR A CA 1
ATOM 558 C C . THR A 1 75 ? 14.010 -14.861 10.823 1.00 71.00 75 THR A C 1
ATOM 560 O O . THR A 1 75 ? 14.595 -14.913 11.902 1.00 71.00 75 THR A O 1
ATOM 563 N N . VAL A 1 76 ? 13.162 -13.872 10.514 1.00 73.06 76 VAL A N 1
ATOM 564 C CA . VAL A 1 76 ? 12.806 -12.806 11.464 1.00 73.06 76 VAL A CA 1
ATOM 565 C C . VAL A 1 76 ? 11.579 -13.250 12.272 1.00 73.06 76 VAL A C 1
ATOM 567 O O . VAL A 1 76 ? 10.526 -13.503 11.683 1.00 73.06 76 VAL A O 1
ATOM 570 N N . PRO A 1 77 ? 11.676 -13.397 13.608 1.00 79.00 77 PRO A N 1
ATOM 571 C CA . PRO A 1 77 ? 10.527 -13.739 14.441 1.00 79.00 77 PRO A CA 1
ATOM 572 C C . PRO A 1 77 ? 9.454 -12.647 14.391 1.00 79.00 77 PRO A C 1
ATOM 574 O O . PRO A 1 77 ? 9.778 -11.467 14.455 1.00 79.00 77 PRO A O 1
ATOM 577 N N . VAL A 1 78 ? 8.174 -13.033 14.392 1.00 77.62 78 VAL A N 1
ATOM 578 C CA . VAL A 1 78 ? 7.041 -12.082 14.350 1.00 77.62 78 VAL A CA 1
ATOM 579 C C . VAL A 1 78 ? 7.075 -11.076 15.504 1.00 77.62 78 VAL A C 1
ATOM 581 O O . VAL A 1 78 ? 6.715 -9.928 15.314 1.00 77.62 78 VAL A O 1
ATOM 584 N N . ALA A 1 79 ? 7.559 -11.473 16.684 1.00 81.06 79 ALA A N 1
ATOM 585 C CA . ALA A 1 79 ? 7.693 -10.574 17.834 1.00 81.06 79 ALA A CA 1
ATOM 586 C C . ALA A 1 79 ? 8.731 -9.445 17.640 1.00 81.06 79 ALA A C 1
ATOM 588 O O . ALA A 1 79 ? 8.831 -8.567 18.493 1.00 81.06 79 ALA A O 1
ATOM 589 N N . GLN A 1 80 ? 9.539 -9.502 16.576 1.00 70.50 80 GLN A N 1
ATOM 590 C CA . GLN A 1 80 ? 10.549 -8.499 16.222 1.00 70.50 80 GLN A CA 1
ATOM 591 C C . GLN A 1 80 ? 10.141 -7.645 15.007 1.00 70.50 80 GLN A C 1
ATOM 593 O O . GLN A 1 80 ? 10.923 -6.786 14.603 1.00 70.50 80 GLN A O 1
ATOM 598 N N . LEU A 1 81 ? 8.961 -7.898 14.425 1.00 65.56 81 LEU A N 1
ATOM 599 C CA . LEU A 1 81 ? 8.352 -7.124 13.335 1.00 65.56 81 LEU A CA 1
ATOM 600 C C . LEU A 1 81 ? 7.371 -6.087 13.894 1.00 65.56 81 LEU A C 1
ATOM 602 O O . LEU A 1 81 ? 7.265 -5.008 13.270 1.00 65.56 81 LEU A O 1
#

Radius of gyration: 15.14 Å; chains: 1; bounding box: 32×27×38 Å